Protein AF-A0A4W3GNR3-F1 (afdb_monomer_lite)

Radius of gyration: 49.84 Å; chains: 1; bounding box: 89×88×130 Å

Structure (mmCIF, N/CA/C/O backbone):
data_AF-A0A4W3GNR3-F1
#
_entry.id   AF-A0A4W3GNR3-F1
#
loop_
_atom_site.group_PDB
_atom_site.id
_atom_site.type_symbol
_atom_site.label_atom_id
_atom_site.label_alt_id
_atom_site.label_comp_id
_atom_site.label_asym_id
_atom_site.label_entity_id
_atom_site.label_seq_id
_atom_site.pdbx_PDB_ins_code
_atom_site.Cartn_x
_atom_site.Cartn_y
_atom_site.Cartn_z
_atom_site.occupancy
_atom_site.B_iso_or_equiv
_atom_site.auth_seq_id
_atom_site.auth_comp_id
_atom_site.auth_asym_id
_atom_site.auth_atom_id
_atom_site.pdbx_PDB_model_num
ATOM 1 N N . MET A 1 1 ? 16.358 -1.566 -8.055 1.00 78.81 1 MET A N 1
ATOM 2 C CA . MET A 1 1 ? 15.618 -2.503 -8.929 1.00 78.81 1 MET A CA 1
ATOM 3 C C . MET A 1 1 ? 14.732 -1.731 -9.903 1.00 78.81 1 MET A C 1
ATOM 5 O O . MET A 1 1 ? 15.202 -1.487 -11.001 1.00 78.81 1 MET A O 1
ATOM 9 N N . GLY A 1 2 ? 13.566 -1.204 -9.497 1.00 87.06 2 GLY A N 1
ATOM 10 C CA . GLY A 1 2 ? 12.639 -0.522 -10.424 1.00 87.06 2 GLY A CA 1
ATOM 11 C C . GLY A 1 2 ? 13.234 0.640 -11.235 1.00 87.06 2 GLY A C 1
ATOM 12 O O . GLY A 1 2 ? 12.956 0.758 -12.421 1.00 87.06 2 GLY A O 1
ATOM 13 N N . TYR A 1 3 ? 14.127 1.439 -10.643 1.00 91.94 3 TYR A N 1
ATOM 14 C CA . TYR A 1 3 ? 14.855 2.482 -11.378 1.00 91.94 3 TYR A CA 1
ATOM 15 C C . TYR A 1 3 ? 15.716 1.921 -12.523 1.00 91.94 3 TYR A C 1
ATOM 17 O O . TYR A 1 3 ? 15.714 2.462 -13.622 1.00 91.94 3 TYR A O 1
ATOM 25 N N . SER A 1 4 ? 16.423 0.813 -12.283 1.00 93.31 4 SER A N 1
ATOM 26 C CA . SER A 1 4 ? 17.270 0.174 -13.297 1.00 93.31 4 SER A CA 1
ATOM 27 C C . SER A 1 4 ? 16.436 -0.351 -14.462 1.00 93.31 4 SER A C 1
ATOM 29 O O . SER A 1 4 ? 16.813 -0.168 -15.615 1.00 93.31 4 SER A O 1
ATOM 31 N N . ASP A 1 5 ? 15.288 -0.965 -14.164 1.00 94.12 5 ASP A N 1
ATOM 32 C CA . ASP A 1 5 ? 14.362 -1.454 -15.188 1.00 94.12 5 ASP A CA 1
ATOM 33 C C . ASP A 1 5 ? 13.756 -0.286 -15.994 1.00 94.12 5 ASP A C 1
ATOM 35 O O . ASP A 1 5 ? 13.574 -0.397 -17.203 1.00 94.12 5 ASP A O 1
ATOM 39 N N . ALA A 1 6 ? 13.503 0.861 -15.354 1.00 93.25 6 ALA A N 1
ATOM 40 C CA . ALA A 1 6 ? 13.015 2.061 -16.032 1.00 93.25 6 ALA A CA 1
ATOM 41 C C . ALA A 1 6 ? 14.059 2.660 -16.990 1.00 93.25 6 ALA A C 1
ATOM 43 O O . ALA A 1 6 ? 13.718 3.027 -18.114 1.00 93.25 6 ALA A O 1
ATOM 44 N N . VAL A 1 7 ? 15.332 2.725 -16.579 1.00 95.69 7 VAL A N 1
ATOM 45 C CA . VAL A 1 7 ? 16.430 3.169 -17.458 1.00 95.69 7 VAL A CA 1
ATOM 46 C C . VAL A 1 7 ? 16.598 2.212 -18.640 1.00 95.69 7 VAL A C 1
ATOM 48 O O . VAL A 1 7 ? 16.783 2.667 -19.767 1.00 95.69 7 VAL A O 1
ATOM 51 N N . LEU A 1 8 ? 16.480 0.901 -18.405 1.00 95.31 8 LEU A N 1
ATOM 52 C CA . LEU A 1 8 ? 16.515 -0.108 -19.463 1.00 95.31 8 LEU A CA 1
ATOM 53 C C . LEU A 1 8 ? 15.395 0.113 -20.488 1.00 95.31 8 LEU A C 1
ATOM 55 O O . LEU A 1 8 ? 15.676 0.194 -21.684 1.00 95.31 8 LEU A O 1
ATOM 59 N N . LEU A 1 9 ? 14.149 0.263 -20.028 1.00 95.38 9 LEU A N 1
ATOM 60 C CA . LEU A 1 9 ? 13.005 0.524 -20.904 1.00 95.38 9 LEU A CA 1
ATOM 61 C C . LEU A 1 9 ? 13.187 1.830 -21.684 1.00 95.38 9 LEU A C 1
ATOM 63 O O . LEU A 1 9 ? 12.963 1.867 -22.891 1.00 95.38 9 LEU A O 1
ATOM 67 N N . PHE A 1 10 ? 13.642 2.893 -21.019 1.00 95.38 10 PHE A N 1
ATOM 68 C CA . PHE A 1 10 ? 13.928 4.162 -21.682 1.00 95.38 10 PHE A CA 1
ATOM 69 C C . PHE A 1 10 ? 14.971 4.002 -22.793 1.00 95.38 10 PHE A C 1
ATOM 71 O O . PHE A 1 10 ? 14.762 4.494 -23.901 1.00 95.38 10 PHE A O 1
ATOM 78 N N . GLY A 1 11 ? 16.062 3.281 -22.524 1.00 94.88 11 GLY A N 1
ATOM 79 C CA . GLY A 1 11 ? 17.093 2.984 -23.516 1.00 94.88 11 GLY A CA 1
ATOM 80 C C . GLY A 1 11 ? 16.555 2.182 -24.704 1.00 94.88 11 GLY A C 1
ATOM 81 O O . GLY A 1 11 ? 16.871 2.507 -25.846 1.00 94.88 11 GLY A O 1
ATOM 82 N N . GLN A 1 12 ? 15.695 1.190 -24.454 1.00 94.62 12 GLN A N 1
ATOM 83 C CA . GLN A 1 12 ? 15.045 0.405 -25.509 1.00 94.62 12 GLN A CA 1
ATOM 84 C C . GLN A 1 12 ? 14.141 1.268 -26.391 1.00 94.62 12 GLN A C 1
ATOM 86 O O . GLN A 1 12 ? 14.243 1.210 -27.615 1.00 94.62 12 GLN A O 1
ATOM 91 N N . VAL A 1 13 ? 13.286 2.095 -25.785 1.00 94.38 13 VAL A N 1
ATOM 92 C CA . VAL A 1 13 ? 12.405 3.001 -26.531 1.00 94.38 13 VAL A CA 1
ATOM 93 C C . VAL A 1 13 ? 13.234 3.996 -27.340 1.00 94.38 13 VAL A C 1
ATOM 95 O O . VAL A 1 13 ? 12.994 4.159 -28.533 1.00 94.38 13 VAL A O 1
ATOM 98 N N . LEU A 1 14 ? 14.248 4.621 -26.735 1.00 94.06 14 LEU A N 1
ATOM 99 C CA . LEU A 1 14 ? 15.129 5.557 -27.434 1.00 94.06 14 LEU A CA 1
ATOM 100 C C . LEU A 1 14 ? 15.843 4.893 -28.620 1.00 94.06 14 LEU A C 1
ATOM 102 O O . LEU A 1 14 ? 15.871 5.466 -29.708 1.00 94.06 14 LEU A O 1
ATOM 106 N N . GLY A 1 15 ? 16.361 3.676 -28.432 1.00 94.19 15 GLY A N 1
ATOM 107 C CA . GLY A 1 15 ? 16.987 2.884 -29.491 1.00 94.19 15 GLY A CA 1
ATOM 108 C C . GLY A 1 15 ? 16.062 2.676 -30.691 1.00 94.19 15 GLY A C 1
ATOM 109 O O . GLY A 1 15 ? 16.471 2.926 -31.821 1.00 94.19 15 GLY A O 1
ATOM 110 N N . GLN A 1 16 ? 14.785 2.352 -30.458 1.00 93.19 16 GLN A N 1
ATOM 111 C CA . GLN A 1 16 ? 13.801 2.177 -31.535 1.00 93.19 16 GLN A CA 1
ATOM 112 C C . GLN A 1 16 ? 13.585 3.446 -32.373 1.00 93.19 16 GLN A C 1
ATOM 114 O O . GLN A 1 16 ? 13.356 3.353 -33.580 1.00 93.19 16 GLN A O 1
ATOM 119 N N . PHE A 1 17 ? 13.635 4.632 -31.760 1.00 93.25 17 PHE A N 1
ATOM 120 C CA . PHE A 1 17 ? 13.522 5.895 -32.496 1.00 93.25 17 PHE A CA 1
ATOM 121 C C . PHE A 1 17 ? 14.784 6.197 -33.305 1.00 93.25 17 PHE A C 1
ATOM 123 O O . PHE A 1 17 ? 14.679 6.613 -34.461 1.00 93.25 17 PHE A O 1
ATOM 130 N N . LEU A 1 18 ? 15.959 5.951 -32.719 1.00 93.69 18 LEU A N 1
ATOM 131 C CA . LEU A 1 18 ? 17.247 6.157 -33.381 1.00 93.69 18 LEU A CA 1
ATOM 132 C C . LEU A 1 18 ? 17.417 5.229 -34.590 1.00 93.69 18 LEU A C 1
ATOM 134 O O . LEU A 1 18 ? 17.799 5.701 -35.658 1.00 93.69 18 LEU A O 1
ATOM 138 N N . GLU A 1 19 ? 17.066 3.948 -34.455 1.00 94.81 19 GLU A N 1
ATOM 139 C CA . GLU A 1 19 ? 17.116 2.961 -35.545 1.00 94.81 19 GLU A CA 1
ATOM 140 C C . GLU A 1 19 ? 16.179 3.314 -36.705 1.00 94.81 19 GLU A C 1
ATOM 142 O O . GLU A 1 19 ? 16.503 3.084 -37.867 1.00 94.81 19 GLU A O 1
ATOM 147 N N . LYS A 1 20 ? 15.015 3.898 -36.405 1.00 92.44 20 LYS A N 1
ATOM 148 C CA . LYS A 1 20 ? 14.027 4.298 -37.418 1.00 92.44 20 LYS A CA 1
ATOM 149 C C . LYS A 1 20 ? 14.270 5.698 -37.987 1.00 92.44 20 LYS A C 1
ATOM 151 O O . LYS A 1 20 ? 13.478 6.146 -38.812 1.00 92.44 20 LYS A O 1
ATOM 156 N N . HIS A 1 21 ? 15.316 6.400 -37.539 1.00 90.38 21 HIS A N 1
ATOM 157 C CA . HIS A 1 21 ? 15.585 7.805 -37.871 1.00 90.38 21 HIS A CA 1
ATOM 158 C C . HIS A 1 21 ? 14.369 8.728 -37.658 1.00 90.38 21 HIS A C 1
ATOM 160 O O . HIS A 1 21 ? 14.166 9.703 -38.384 1.00 90.38 21 HIS A O 1
ATOM 166 N N . LEU A 1 22 ? 13.537 8.415 -36.660 1.00 89.56 22 LEU A N 1
ATOM 167 C CA . LEU A 1 22 ? 12.335 9.176 -36.340 1.00 89.56 22 LEU A CA 1
ATOM 168 C C . LEU A 1 22 ? 12.662 10.250 -35.306 1.00 89.56 22 LEU A C 1
ATOM 170 O O . LEU A 1 22 ? 13.303 9.974 -34.294 1.00 89.56 22 LEU A O 1
ATOM 174 N N . VAL A 1 23 ? 12.151 11.462 -35.518 1.00 87.88 23 VAL A N 1
ATOM 175 C CA . VAL A 1 23 ? 12.147 12.502 -34.485 1.00 87.88 23 VAL A CA 1
ATOM 176 C C . VAL A 1 23 ? 10.871 12.328 -33.656 1.00 87.88 23 VAL A C 1
ATOM 178 O O . VAL A 1 23 ? 9.780 12.576 -34.176 1.00 87.88 23 VAL A O 1
ATOM 181 N N . PRO A 1 24 ? 10.960 11.871 -32.394 1.00 85.19 24 PRO A N 1
ATOM 182 C CA . PRO A 1 24 ? 9.776 11.634 -31.584 1.00 85.19 24 PRO A CA 1
ATOM 183 C C . PRO A 1 24 ? 9.058 12.945 -31.262 1.00 85.19 24 PRO A C 1
ATOM 185 O O . PRO A 1 24 ? 9.644 13.877 -30.709 1.00 85.19 24 PRO A O 1
ATOM 188 N N . THR A 1 25 ? 7.751 12.991 -31.516 1.00 90.94 25 THR A N 1
ATOM 189 C CA . THR A 1 25 ? 6.886 13.952 -30.826 1.00 90.94 25 THR A CA 1
ATOM 190 C C . THR A 1 25 ? 6.671 13.484 -29.385 1.00 90.94 25 THR A C 1
ATOM 192 O O . THR A 1 25 ? 6.742 12.289 -29.084 1.00 90.94 25 THR A O 1
ATOM 195 N N . ARG A 1 26 ? 6.360 14.408 -28.467 1.00 88.81 26 ARG A N 1
ATOM 196 C CA . ARG A 1 26 ? 6.104 14.063 -27.056 1.00 88.81 26 ARG A CA 1
ATOM 197 C C . ARG A 1 26 ? 5.009 13.003 -26.907 1.00 88.81 26 ARG A C 1
ATOM 199 O O . ARG A 1 26 ? 5.158 12.079 -26.111 1.00 88.81 26 ARG A O 1
ATOM 206 N N . SER A 1 27 ? 3.912 13.140 -27.649 1.00 89.56 27 SER A N 1
ATOM 207 C CA . SER A 1 27 ? 2.788 12.201 -27.593 1.00 89.56 27 SER A CA 1
ATOM 208 C C . SER A 1 27 ? 3.169 10.819 -28.098 1.00 89.56 27 SER A C 1
ATOM 210 O O . SER A 1 27 ? 2.756 9.825 -27.507 1.00 89.56 27 SER A O 1
ATOM 212 N N . ASP A 1 28 ? 3.961 10.744 -29.165 1.00 89.69 28 ASP A N 1
ATOM 213 C CA . ASP A 1 28 ? 4.352 9.460 -29.739 1.00 89.69 28 ASP A CA 1
ATOM 214 C C . ASP A 1 28 ? 5.393 8.761 -28.872 1.00 89.69 28 ASP A C 1
ATOM 216 O O . ASP A 1 28 ? 5.307 7.551 -28.681 1.00 89.69 28 ASP A O 1
ATOM 220 N N . PHE A 1 29 ? 6.301 9.515 -28.251 1.00 90.69 29 PHE A N 1
ATOM 221 C CA . PHE A 1 29 ? 7.268 8.970 -27.302 1.00 90.69 29 PHE A CA 1
ATOM 222 C C . PHE A 1 29 ? 6.581 8.326 -26.091 1.00 90.69 29 PHE A C 1
ATOM 224 O O . PHE A 1 29 ? 6.871 7.182 -25.759 1.00 90.69 29 PHE A O 1
ATOM 231 N N . ILE A 1 30 ? 5.608 9.013 -25.476 1.00 91.31 30 ILE A N 1
ATOM 232 C CA . ILE A 1 30 ? 4.900 8.518 -24.279 1.00 91.31 30 ILE A CA 1
ATOM 233 C C . ILE A 1 30 ? 4.138 7.214 -24.555 1.00 91.31 30 ILE A C 1
ATOM 235 O O . ILE A 1 30 ? 4.093 6.343 -23.688 1.00 91.31 30 ILE A O 1
ATOM 239 N N . LYS A 1 31 ? 3.568 7.044 -25.755 1.00 92.62 31 LYS A N 1
ATOM 240 C CA . LYS A 1 31 ? 2.826 5.822 -26.119 1.00 92.62 31 LYS A CA 1
ATOM 241 C C . LYS A 1 31 ? 3.682 4.554 -26.040 1.00 92.62 31 LYS A C 1
ATOM 243 O O . LYS A 1 31 ? 3.133 3.494 -25.779 1.00 92.62 31 LYS A O 1
ATOM 248 N N . HIS A 1 32 ? 5.001 4.655 -26.211 1.00 92.94 32 HIS A N 1
ATOM 249 C CA . HIS A 1 32 ? 5.909 3.503 -26.144 1.00 92.94 32 HIS A CA 1
ATOM 250 C C . HIS A 1 32 ? 6.169 3.012 -24.708 1.00 92.94 32 HIS A C 1
ATOM 252 O O . HIS A 1 32 ? 6.760 1.953 -24.521 1.00 92.94 32 HIS A O 1
ATOM 258 N N . PHE A 1 33 ? 5.712 3.757 -23.697 1.00 94.00 33 PHE A N 1
ATOM 259 C CA . PHE A 1 33 ? 5.813 3.390 -22.280 1.00 94.00 33 PHE A CA 1
ATOM 260 C C . PHE A 1 33 ? 4.496 2.851 -21.705 1.00 94.00 33 PHE A C 1
ATOM 262 O O . PHE A 1 33 ? 4.388 2.667 -20.497 1.00 94.00 33 PHE A O 1
ATOM 269 N N . ARG A 1 34 ? 3.484 2.620 -22.549 1.00 93.88 34 ARG A N 1
ATOM 270 C CA . ARG A 1 34 ? 2.154 2.139 -22.153 1.00 93.88 34 ARG A CA 1
ATOM 271 C C . ARG A 1 34 ? 1.825 0.854 -22.894 1.00 93.88 34 ARG A C 1
ATOM 273 O O . ARG A 1 34 ? 2.193 0.708 -24.056 1.00 93.88 34 ARG A O 1
ATOM 280 N N . ASN A 1 35 ? 1.113 -0.046 -22.227 1.00 93.31 35 ASN A N 1
ATOM 281 C CA . ASN A 1 35 ? 0.701 -1.348 -22.742 1.00 93.31 35 ASN A CA 1
ATOM 282 C C . ASN A 1 35 ? 1.883 -2.141 -23.334 1.00 93.31 35 ASN A C 1
ATOM 284 O O . ASN A 1 35 ? 1.846 -2.616 -24.471 1.00 93.31 35 ASN A O 1
ATOM 288 N N . VAL A 1 36 ? 2.977 -2.215 -22.577 1.00 94.12 36 VAL A N 1
ATOM 289 C CA . VAL A 1 36 ? 4.263 -2.769 -23.018 1.00 94.12 36 VAL A CA 1
ATOM 290 C C . VAL A 1 36 ? 4.720 -3.855 -22.062 1.00 94.12 36 VAL A C 1
ATOM 292 O O . VAL A 1 36 ? 4.579 -3.755 -20.846 1.00 94.12 36 VAL A O 1
ATOM 295 N N . THR A 1 37 ? 5.296 -4.911 -22.631 1.00 94.69 37 THR A N 1
ATOM 296 C CA . THR A 1 37 ? 5.970 -5.964 -21.876 1.00 94.69 37 THR A CA 1
ATOM 297 C C . THR A 1 37 ? 7.440 -5.990 -22.250 1.00 94.69 37 THR A C 1
ATOM 299 O O . THR A 1 37 ? 7.767 -6.062 -23.433 1.00 94.69 37 THR A O 1
ATOM 302 N N . PHE A 1 38 ? 8.325 -5.966 -21.258 1.00 94.19 38 PHE A N 1
ATOM 303 C CA . PHE A 1 38 ? 9.769 -6.043 -21.478 1.00 94.19 38 PHE A CA 1
ATOM 304 C C . PHE A 1 38 ? 10.448 -6.894 -20.404 1.00 94.19 38 PHE A C 1
ATOM 306 O O . PHE A 1 38 ? 9.894 -7.129 -19.332 1.00 94.19 38 PHE A O 1
ATOM 313 N N . MET A 1 39 ? 11.651 -7.385 -20.697 1.00 95.06 39 MET A N 1
ATOM 314 C CA . MET A 1 39 ? 12.437 -8.157 -19.733 1.00 95.06 39 MET A CA 1
ATOM 315 C C . MET A 1 39 ? 13.191 -7.217 -18.797 1.00 95.06 39 MET A C 1
ATOM 317 O O . MET A 1 39 ? 14.105 -6.517 -19.226 1.00 95.06 39 MET A O 1
ATOM 321 N N . GLY A 1 40 ? 12.797 -7.211 -17.525 1.00 92.25 40 GLY A N 1
ATOM 322 C CA . GLY A 1 40 ? 13.515 -6.537 -16.452 1.00 92.25 40 GLY A CA 1
ATOM 323 C C . GLY A 1 40 ? 14.500 -7.462 -15.740 1.00 92.25 40 GLY A C 1
ATOM 324 O O . GLY A 1 40 ? 14.615 -8.653 -16.030 1.00 92.25 40 GLY A O 1
ATOM 325 N N . SER A 1 41 ? 15.185 -6.906 -14.746 1.00 90.00 41 SER A N 1
ATOM 326 C CA . SER A 1 41 ? 16.210 -7.594 -13.949 1.00 90.00 41 SER A CA 1
ATOM 327 C C . SER A 1 41 ? 15.717 -8.838 -13.194 1.00 90.00 41 SER A C 1
ATOM 329 O O . SER A 1 41 ? 16.488 -9.769 -12.981 1.00 90.00 41 SER A O 1
ATOM 331 N N . LEU A 1 42 ? 14.440 -8.872 -12.800 1.00 89.12 42 LEU A N 1
ATOM 332 C CA . LEU A 1 42 ? 13.822 -9.981 -12.054 1.00 89.12 42 LEU A CA 1
ATOM 333 C C . LEU A 1 42 ? 12.822 -10.793 -12.893 1.00 89.12 42 LEU A C 1
ATOM 335 O O . LEU A 1 42 ? 12.073 -11.601 -12.346 1.00 89.12 42 LEU A O 1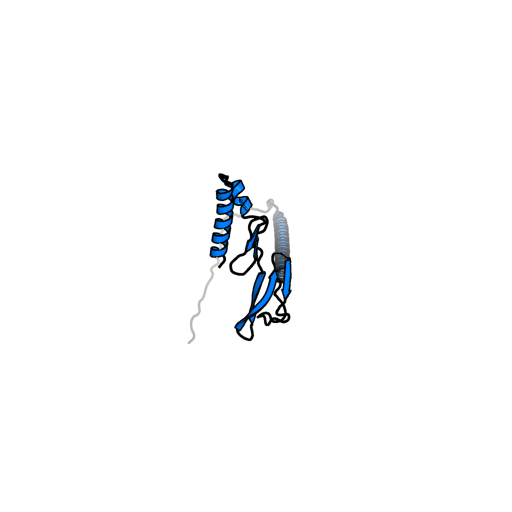
ATOM 339 N N . GLY A 1 43 ? 12.792 -10.569 -14.209 1.00 90.62 43 GLY A N 1
ATOM 340 C CA . GLY A 1 43 ? 11.872 -11.226 -15.133 1.00 90.62 43 GLY A CA 1
ATOM 341 C C . GLY A 1 43 ? 10.992 -10.246 -15.915 1.00 90.62 43 GLY A C 1
ATOM 342 O O . GLY A 1 43 ? 11.255 -9.040 -15.926 1.00 90.62 43 GLY A O 1
ATOM 343 N N . PRO A 1 44 ? 9.957 -10.755 -16.605 1.00 93.19 44 PRO A N 1
ATOM 344 C CA . PRO A 1 44 ? 9.100 -9.938 -17.451 1.00 93.19 44 PRO A CA 1
ATOM 345 C C . PRO A 1 44 ? 8.297 -8.926 -16.625 1.00 93.19 44 PRO A C 1
ATOM 347 O O . PRO A 1 44 ? 7.684 -9.259 -15.611 1.00 93.19 44 PRO A O 1
ATOM 350 N N . ILE A 1 45 ? 8.299 -7.680 -17.087 1.00 93.19 45 ILE A N 1
ATOM 351 C CA . ILE A 1 45 ? 7.541 -6.564 -16.532 1.00 93.19 45 ILE A CA 1
ATOM 352 C C . ILE A 1 45 ? 6.456 -6.202 -17.532 1.00 93.19 45 ILE A C 1
ATOM 354 O O . ILE A 1 45 ? 6.743 -6.014 -18.712 1.00 93.19 45 ILE A O 1
ATOM 358 N N . HIS A 1 46 ? 5.227 -6.083 -17.041 1.00 93.81 46 HIS A N 1
ATOM 359 C CA . HIS A 1 46 ? 4.083 -5.626 -17.815 1.00 93.81 46 HIS A CA 1
ATOM 360 C C . HIS A 1 46 ? 3.674 -4.241 -17.311 1.00 93.81 46 HIS A C 1
ATOM 362 O O . HIS A 1 46 ? 3.503 -4.052 -16.104 1.00 93.81 46 HIS A O 1
ATOM 368 N N . LEU A 1 47 ? 3.572 -3.287 -18.232 1.00 94.50 47 LEU A N 1
ATOM 369 C CA . LEU A 1 47 ? 2.972 -1.978 -18.005 1.00 94.50 47 LEU A CA 1
ATOM 370 C C . LEU A 1 47 ? 1.611 -1.943 -18.693 1.00 94.50 47 LEU A C 1
ATOM 372 O O . LEU A 1 47 ? 1.505 -2.352 -19.852 1.00 94.50 47 LEU A O 1
ATOM 376 N N . ASP A 1 48 ? 0.600 -1.448 -17.995 1.00 92.62 48 ASP A N 1
ATOM 377 C CA . ASP A 1 48 ? -0.764 -1.338 -18.499 1.00 92.62 48 ASP A CA 1
ATOM 378 C C . ASP A 1 48 ? -0.949 -0.137 -19.445 1.00 92.62 48 ASP A C 1
ATOM 380 O O . ASP A 1 48 ? -0.006 0.581 -19.797 1.00 92.62 48 ASP A O 1
ATOM 384 N N . GLU A 1 49 ? -2.184 0.094 -19.887 1.00 93.00 49 GLU A N 1
ATOM 385 C CA . GLU A 1 49 ? -2.537 1.193 -20.792 1.00 93.00 49 GLU A CA 1
ATOM 386 C C . GLU A 1 49 ? -2.275 2.600 -20.226 1.00 93.00 49 GLU A C 1
ATOM 388 O O . GLU A 1 49 ? -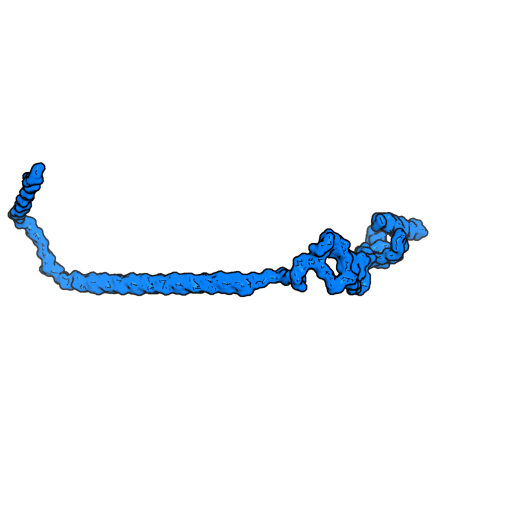2.160 3.563 -20.993 1.00 93.00 49 GLU A O 1
ATOM 393 N N . TYR A 1 50 ? -2.123 2.728 -18.909 1.00 92.25 50 TYR A N 1
ATOM 394 C CA . TYR A 1 50 ? -1.815 3.979 -18.224 1.00 92.25 50 TYR A CA 1
ATOM 395 C C . TYR A 1 50 ? -0.312 4.146 -17.965 1.00 92.25 50 TYR A C 1
ATOM 397 O O . TYR A 1 50 ? 0.163 5.279 -17.830 1.00 92.25 50 TYR A O 1
ATOM 405 N N . GLY A 1 51 ? 0.451 3.053 -18.051 1.00 90.12 51 GLY A N 1
ATOM 406 C CA . GLY A 1 51 ? 1.885 2.991 -17.773 1.00 90.12 51 GLY A CA 1
ATOM 407 C C . GLY A 1 51 ? 2.190 2.512 -16.354 1.00 90.12 51 GLY A C 1
ATOM 408 O O . GLY A 1 51 ? 3.347 2.572 -15.931 1.00 90.12 51 GLY A O 1
ATOM 409 N N . ASP A 1 52 ? 1.175 2.036 -15.633 1.00 91.50 52 ASP A N 1
ATOM 410 C CA . ASP A 1 52 ? 1.327 1.463 -14.308 1.00 91.50 52 ASP A CA 1
ATOM 411 C C . ASP A 1 52 ? 1.798 0.016 -14.423 1.00 91.50 52 ASP A C 1
ATOM 413 O O . ASP A 1 52 ? 1.479 -0.717 -15.361 1.00 91.50 52 ASP A O 1
ATOM 417 N N . ARG A 1 53 ? 2.631 -0.400 -13.470 1.00 91.81 53 ARG A N 1
ATOM 418 C CA . ARG A 1 53 ? 3.215 -1.737 -13.474 1.00 91.81 53 ARG A CA 1
ATOM 419 C C . ARG A 1 53 ? 2.258 -2.742 -12.845 1.00 91.81 53 ARG A C 1
ATOM 421 O O . ARG A 1 53 ? 1.884 -2.592 -11.684 1.00 91.81 53 ARG A O 1
ATOM 428 N N . ASP A 1 54 ? 2.032 -3.847 -13.545 1.00 91.06 54 ASP A N 1
ATOM 429 C CA . ASP A 1 54 ? 1.426 -5.044 -12.968 1.00 91.06 54 ASP A CA 1
ATOM 430 C C . ASP A 1 54 ? 2.353 -5.650 -11.903 1.00 91.06 54 ASP A C 1
ATOM 432 O O . ASP A 1 54 ? 3.479 -6.075 -12.198 1.00 91.06 54 ASP A O 1
ATOM 436 N N . ILE A 1 55 ? 1.890 -5.707 -10.654 1.00 90.19 55 ILE A N 1
ATOM 437 C CA . ILE A 1 55 ? 2.673 -6.186 -9.512 1.00 90.19 55 ILE A CA 1
ATOM 438 C C . ILE A 1 55 ? 1.874 -7.133 -8.617 1.00 90.19 55 ILE A C 1
ATOM 440 O O . ILE A 1 55 ? 0.648 -7.108 -8.546 1.00 90.19 55 ILE A O 1
ATOM 444 N N . ASN A 1 56 ? 2.608 -7.964 -7.879 1.00 92.50 56 ASN A N 1
ATOM 445 C CA . ASN A 1 56 ? 2.052 -8.728 -6.771 1.00 92.50 56 ASN A CA 1
ATOM 446 C C . ASN A 1 56 ? 2.262 -7.931 -5.484 1.00 92.50 56 ASN A C 1
ATOM 448 O O . ASN A 1 56 ? 3.394 -7.753 -5.030 1.00 92.50 56 ASN A O 1
ATOM 452 N N . LEU A 1 57 ? 1.172 -7.451 -4.899 1.00 94.94 57 LEU A N 1
ATOM 453 C CA . LEU A 1 57 ? 1.168 -6.828 -3.587 1.00 94.94 57 LEU A CA 1
ATOM 454 C C . LEU A 1 57 ? 1.196 -7.908 -2.507 1.00 94.94 57 LEU A C 1
ATOM 456 O O . LEU A 1 57 ? 0.576 -8.961 -2.638 1.00 94.94 57 LEU A O 1
ATOM 460 N N . THR A 1 58 ? 1.918 -7.637 -1.427 1.00 96.56 58 THR A N 1
ATOM 461 C CA . THR A 1 58 ? 1.951 -8.500 -0.243 1.00 96.56 58 THR A CA 1
ATOM 462 C C . THR A 1 58 ? 1.420 -7.709 0.932 1.00 96.56 58 THR A C 1
ATOM 464 O O . THR A 1 58 ? 1.917 -6.619 1.214 1.00 96.56 58 THR A O 1
ATOM 467 N N . VAL A 1 59 ? 0.424 -8.257 1.621 1.00 95.56 59 VAL A N 1
ATOM 468 C CA . VAL A 1 59 ? -0.097 -7.663 2.850 1.00 95.56 59 VAL A CA 1
ATOM 469 C C . VAL A 1 59 ? 0.521 -8.394 4.027 1.00 95.56 59 VAL A C 1
ATOM 471 O O . VAL A 1 59 ? 0.414 -9.615 4.147 1.00 95.56 59 VAL A O 1
ATOM 474 N N . PHE A 1 60 ? 1.164 -7.626 4.897 1.00 95.62 60 PHE A N 1
ATOM 475 C CA . PHE A 1 60 ? 1.731 -8.114 6.143 1.00 95.62 60 PHE A CA 1
ATOM 476 C C . PHE A 1 60 ? 0.835 -7.733 7.312 1.00 95.62 60 PHE A C 1
ATOM 478 O O . PHE A 1 60 ? 0.139 -6.718 7.275 1.00 95.62 60 PHE A O 1
ATOM 485 N N . TYR A 1 61 ? 0.904 -8.526 8.371 1.00 93.81 61 TYR A N 1
ATOM 486 C CA . TYR A 1 61 ? 0.333 -8.182 9.659 1.00 93.81 61 TYR A CA 1
ATOM 487 C C . TYR A 1 61 ? 1.332 -8.472 10.774 1.00 93.81 61 TYR A C 1
ATOM 489 O O . TYR A 1 61 ? 2.235 -9.292 10.619 1.00 93.81 61 TYR A O 1
ATOM 497 N N . THR A 1 62 ? 1.172 -7.790 11.902 1.00 94.75 62 THR A N 1
ATOM 498 C CA . THR A 1 62 ? 1.949 -8.065 13.112 1.00 94.75 62 THR A CA 1
ATOM 499 C C . THR A 1 62 ? 1.170 -9.044 13.983 1.00 94.75 62 THR A C 1
ATOM 501 O O . THR A 1 62 ? 0.033 -8.754 14.358 1.00 94.75 62 THR A O 1
ATOM 504 N N . SER A 1 63 ? 1.764 -10.196 14.310 1.00 92.75 63 SER A N 1
ATOM 505 C CA . SER A 1 63 ? 1.144 -11.153 15.237 1.00 92.75 63 SER A CA 1
ATOM 506 C C . SER A 1 63 ? 1.067 -10.552 16.639 1.00 92.75 63 SER A C 1
ATOM 508 O O . SER A 1 63 ? 2.068 -10.080 17.177 1.00 92.75 63 SER A O 1
ATOM 510 N N . SER A 1 64 ? -0.106 -10.624 17.266 1.00 91.94 64 SER A N 1
ATOM 511 C CA . SER A 1 64 ? -0.295 -10.204 18.659 1.00 91.94 64 SER A CA 1
ATOM 512 C C . SER A 1 64 ? 0.413 -11.120 19.663 1.00 91.94 64 SER A C 1
ATOM 514 O O . SER A 1 64 ? 0.701 -10.693 20.780 1.00 91.94 64 SER A O 1
ATOM 516 N N . ARG A 1 65 ? 0.728 -12.362 19.269 1.00 90.19 65 ARG A N 1
ATOM 517 C CA . ARG A 1 65 ? 1.392 -13.355 20.122 1.00 90.19 65 ARG A CA 1
ATOM 518 C C . ARG A 1 65 ? 2.913 -13.274 20.049 1.00 90.19 65 ARG A C 1
ATOM 520 O O . ARG A 1 65 ? 3.559 -13.350 21.089 1.00 90.19 65 ARG A O 1
ATOM 527 N N . THR A 1 66 ? 3.480 -13.170 18.845 1.00 92.44 66 THR A N 1
ATOM 528 C CA . THR A 1 66 ? 4.945 -13.167 18.652 1.00 92.44 66 THR A CA 1
ATOM 529 C C . THR A 1 66 ? 5.534 -11.775 18.439 1.00 92.44 66 THR A C 1
ATOM 531 O O . THR A 1 66 ? 6.742 -11.625 18.565 1.00 92.44 66 THR A O 1
ATOM 534 N N . LEU A 1 67 ? 4.705 -10.760 18.154 1.00 92.31 67 LEU A N 1
ATOM 535 C CA . LEU A 1 67 ? 5.122 -9.392 17.798 1.00 92.31 67 LEU A CA 1
ATOM 536 C C . LEU A 1 67 ? 5.975 -9.305 16.520 1.00 92.31 67 LEU A C 1
ATOM 538 O O . LEU A 1 67 ? 6.654 -8.309 16.281 1.00 92.31 67 LEU A O 1
ATOM 542 N N . GLU A 1 68 ? 5.907 -10.325 15.666 1.00 95.00 68 GLU A N 1
ATOM 543 C CA . GLU A 1 68 ? 6.635 -10.394 14.397 1.00 95.00 68 GLU A CA 1
ATOM 544 C C . GLU A 1 68 ? 5.718 -10.120 13.201 1.00 95.00 68 GLU A C 1
ATOM 546 O O . GLU A 1 68 ? 4.506 -10.360 13.254 1.00 95.00 68 GLU A O 1
ATOM 551 N N . TYR A 1 69 ? 6.313 -9.660 12.097 1.00 94.81 69 TYR A N 1
ATOM 552 C CA . TYR A 1 69 ? 5.615 -9.523 10.822 1.00 94.81 69 TYR A CA 1
ATOM 553 C C . TYR A 1 69 ? 5.419 -10.885 10.159 1.00 94.81 69 TYR A C 1
ATOM 555 O O . TYR A 1 69 ? 6.374 -11.623 9.920 1.00 94.81 69 TYR A O 1
ATOM 563 N N . LYS A 1 70 ? 4.174 -11.184 9.803 1.00 95.25 70 LYS A N 1
ATOM 564 C CA . LYS A 1 70 ? 3.769 -12.369 9.047 1.00 95.25 70 LYS A CA 1
ATOM 565 C C . LYS A 1 70 ? 3.033 -11.946 7.781 1.00 95.25 70 LYS A C 1
ATOM 567 O O . LYS A 1 70 ? 2.416 -10.882 7.732 1.00 95.25 70 LYS A O 1
ATOM 572 N N . VAL A 1 71 ? 3.109 -12.775 6.745 1.00 96.19 71 VAL A N 1
ATOM 573 C CA . VAL A 1 71 ? 2.363 -12.558 5.500 1.00 96.19 71 VAL A CA 1
ATOM 574 C C . VAL A 1 71 ? 0.918 -12.993 5.713 1.00 96.19 71 VAL A C 1
ATOM 576 O O . VAL A 1 71 ? 0.672 -14.131 6.097 1.00 96.19 71 VAL A O 1
ATOM 579 N N . LEU A 1 72 ? -0.030 -12.096 5.443 1.00 95.62 72 LEU A N 1
ATOM 580 C CA . LEU A 1 72 ? -1.459 -12.403 5.471 1.00 95.62 72 LEU A CA 1
ATOM 581 C C . LEU A 1 72 ? -1.912 -12.981 4.130 1.00 95.62 72 LEU A C 1
ATOM 583 O O . LEU A 1 72 ? -2.518 -14.050 4.062 1.00 95.62 72 LEU A O 1
ATOM 587 N N . LEU A 1 73 ? -1.623 -12.252 3.053 1.00 96.94 73 LEU A N 1
ATOM 588 C CA . LEU A 1 73 ? -2.079 -12.578 1.708 1.00 96.94 73 LEU A CA 1
ATOM 589 C C . LEU A 1 73 ? -1.184 -11.949 0.640 1.00 96.94 73 LEU A C 1
ATOM 591 O O . LEU A 1 73 ? -0.476 -10.965 0.885 1.00 96.94 73 LEU A O 1
ATOM 595 N N . TYR A 1 74 ? -1.282 -12.505 -0.562 1.00 97.06 74 TYR A N 1
ATOM 596 C CA . TYR A 1 74 ? -0.781 -11.908 -1.792 1.00 97.06 74 TYR A CA 1
ATOM 597 C C . TYR A 1 74 ? -1.952 -11.456 -2.656 1.00 97.06 74 TYR A C 1
ATOM 599 O O . TYR A 1 74 ? -2.957 -12.156 -2.760 1.00 97.06 74 TYR A O 1
ATOM 607 N N . PHE A 1 75 ? -1.807 -10.316 -3.315 1.00 96.56 75 PHE A N 1
ATOM 608 C CA . PHE A 1 75 ? -2.784 -9.799 -4.261 1.00 96.56 75 PHE A CA 1
ATOM 609 C C . PHE A 1 75 ? -2.108 -9.498 -5.593 1.00 96.56 75 PHE A C 1
ATOM 611 O O . PHE A 1 75 ? -1.143 -8.740 -5.650 1.00 96.56 75 PHE A O 1
ATOM 618 N N . ASN A 1 76 ? -2.600 -10.103 -6.666 1.00 93.62 76 ASN A N 1
ATOM 619 C CA . ASN A 1 76 ? -2.065 -9.911 -8.006 1.00 93.62 76 ASN A CA 1
ATOM 620 C C . ASN A 1 76 ? -2.883 -8.834 -8.734 1.00 93.62 76 ASN A C 1
ATOM 622 O O . ASN A 1 76 ? -4.045 -9.074 -9.060 1.00 93.62 76 ASN A O 1
ATOM 626 N N . THR A 1 77 ? -2.285 -7.670 -9.014 1.00 91.88 77 THR A N 1
ATOM 627 C CA . THR A 1 77 ? -3.009 -6.531 -9.614 1.00 91.88 77 THR A CA 1
ATOM 628 C C . THR A 1 77 ? -3.447 -6.792 -11.055 1.00 91.88 77 THR A C 1
ATOM 630 O O . THR A 1 77 ? -4.462 -6.257 -11.482 1.00 91.88 77 THR A O 1
ATOM 633 N N . LYS A 1 78 ? -2.731 -7.656 -11.783 1.00 89.25 78 LYS A N 1
ATOM 634 C CA . LYS A 1 78 ? -3.022 -7.998 -13.183 1.00 89.25 78 LYS A CA 1
ATOM 635 C C . LYS A 1 78 ? -4.254 -8.884 -13.335 1.00 89.25 78 LYS A C 1
ATOM 637 O O . LYS A 1 78 ? -5.048 -8.725 -14.253 1.00 89.25 78 LYS A O 1
ATOM 642 N N . THR A 1 79 ? -4.369 -9.878 -12.461 1.00 92.00 79 THR A N 1
ATOM 643 C CA . THR A 1 79 ? -5.449 -10.879 -12.500 1.00 92.00 79 THR A CA 1
ATOM 644 C C . THR A 1 79 ? -6.580 -10.558 -11.531 1.00 92.00 79 THR A C 1
ATOM 646 O O . THR A 1 79 ? -7.637 -11.176 -11.619 1.00 92.00 79 THR A O 1
ATOM 649 N N . ASN A 1 80 ? -6.370 -9.594 -10.627 1.00 93.25 80 ASN A N 1
ATOM 650 C CA . ASN A 1 80 ? -7.283 -9.248 -9.541 1.00 93.25 80 ASN A CA 1
ATOM 651 C C . ASN A 1 80 ? -7.610 -10.460 -8.643 1.00 93.25 80 ASN A C 1
ATOM 653 O O . ASN A 1 80 ? -8.738 -10.643 -8.189 1.00 93.25 80 ASN A O 1
ATOM 657 N N . ILE A 1 81 ? -6.613 -11.328 -8.427 1.00 96.00 81 ILE A N 1
ATOM 658 C CA . ILE A 1 81 ? -6.731 -12.545 -7.616 1.00 96.00 81 ILE A CA 1
ATOM 659 C C . ILE A 1 81 ? -6.027 -12.335 -6.277 1.00 96.00 81 ILE A C 1
ATOM 661 O O . ILE A 1 81 ? -4.860 -11.934 -6.224 1.00 96.00 81 ILE A O 1
ATOM 665 N N . THR A 1 82 ? -6.733 -12.676 -5.200 1.00 96.31 82 THR A N 1
ATOM 666 C CA . THR A 1 82 ? -6.211 -12.691 -3.831 1.00 96.31 82 THR A CA 1
ATOM 667 C C . THR A 1 82 ? -5.907 -14.122 -3.403 1.00 96.31 82 THR A C 1
ATOM 669 O O . THR A 1 82 ? -6.792 -14.973 -3.406 1.00 96.31 82 THR A O 1
ATOM 672 N N . ASN A 1 83 ? -4.674 -14.370 -2.970 1.00 96.62 83 ASN A N 1
ATOM 673 C CA . ASN A 1 83 ? -4.238 -15.639 -2.397 1.00 96.62 83 ASN A CA 1
ATOM 674 C C . ASN A 1 83 ? -4.007 -15.467 -0.895 1.00 96.62 83 ASN A C 1
ATOM 676 O O . ASN A 1 83 ? -3.076 -14.773 -0.481 1.00 96.62 83 ASN A O 1
ATOM 680 N N . ILE A 1 84 ? -4.854 -16.097 -0.083 1.00 96.06 84 ILE A N 1
ATOM 681 C CA . ILE A 1 84 ? -4.753 -16.067 1.379 1.00 96.06 84 ILE A CA 1
ATOM 682 C C . ILE A 1 84 ? -3.651 -17.039 1.812 1.00 96.06 84 ILE A C 1
ATOM 684 O O . ILE A 1 84 ? -3.699 -18.218 1.468 1.00 96.06 84 ILE A O 1
ATOM 688 N N . ILE A 1 85 ? -2.662 -16.541 2.554 1.00 96.62 85 ILE A N 1
ATOM 689 C CA . ILE A 1 85 ? -1.558 -17.348 3.095 1.00 96.62 85 ILE A CA 1
ATOM 690 C C . ILE A 1 85 ? -1.862 -17.771 4.525 1.00 96.62 85 ILE A C 1
ATOM 692 O O . ILE A 1 85 ? -1.682 -18.934 4.878 1.00 96.62 85 ILE A O 1
ATOM 696 N N . ASP A 1 86 ? -2.372 -16.842 5.328 1.00 93.06 86 ASP A N 1
ATOM 697 C CA . ASP A 1 86 ? -2.780 -17.115 6.697 1.00 93.06 86 ASP A CA 1
ATOM 698 C C . ASP A 1 86 ? -4.302 -17.025 6.819 1.00 93.06 86 ASP A C 1
ATOM 700 O O . ASP A 1 86 ? -4.892 -15.948 6.740 1.00 93.06 86 ASP A O 1
ATOM 704 N N . SER A 1 87 ? -4.943 -18.186 6.979 1.00 90.88 87 SER A N 1
ATOM 705 C CA . SER A 1 87 ? -6.401 -18.289 7.127 1.00 90.88 87 SER A CA 1
ATOM 706 C C . SER A 1 87 ? -6.878 -18.056 8.562 1.00 90.88 87 SER A C 1
ATOM 708 O O . SER A 1 87 ? -8.075 -17.876 8.773 1.00 90.88 87 SER A O 1
ATOM 710 N N . ASN A 1 88 ? -5.975 -18.068 9.549 1.00 90.25 88 ASN A N 1
ATOM 711 C CA . ASN A 1 88 ? -6.313 -17.854 10.956 1.00 90.25 88 ASN A CA 1
ATOM 712 C C . ASN A 1 88 ? -5.299 -16.906 11.624 1.00 90.25 88 ASN A C 1
ATOM 714 O O . ASN A 1 88 ? -4.544 -17.323 12.510 1.00 90.25 88 ASN A O 1
ATOM 718 N N . PRO A 1 89 ? -5.271 -15.631 11.194 1.00 91.12 89 PRO A N 1
ATOM 719 C CA . PRO A 1 89 ? -4.287 -14.664 11.652 1.00 91.12 89 PRO A CA 1
ATOM 720 C C . PRO A 1 89 ? -4.482 -14.287 13.122 1.00 91.12 89 PRO A C 1
ATOM 722 O O . PRO A 1 89 ? -5.587 -14.038 13.606 1.00 91.12 89 PRO A O 1
ATOM 725 N N . GLU A 1 90 ? -3.364 -14.169 13.830 1.00 90.62 90 GLU A N 1
ATOM 726 C CA . GLU A 1 90 ? -3.314 -13.780 15.241 1.00 90.62 90 GLU A CA 1
ATOM 727 C C . GLU A 1 90 ? -3.374 -12.249 15.379 1.00 90.62 90 GLU A C 1
ATOM 729 O O . GLU A 1 90 ? -2.380 -11.595 15.707 1.00 90.62 90 GLU A O 1
ATOM 734 N N . PHE A 1 91 ? -4.528 -11.652 15.084 1.00 88.19 91 PHE A N 1
ATOM 735 C CA . PHE A 1 91 ? -4.705 -10.206 15.209 1.00 88.19 91 PHE A CA 1
ATOM 736 C C . PHE A 1 91 ? -4.822 -9.737 16.668 1.00 88.19 91 PHE A C 1
ATOM 738 O O . PHE A 1 91 ? -4.994 -10.515 17.606 1.00 88.19 91 PHE A O 1
ATOM 745 N N . VAL A 1 92 ? -4.734 -8.418 16.863 1.00 86.31 92 VAL A N 1
ATOM 746 C CA . VAL A 1 92 ? -4.982 -7.759 18.160 1.00 86.31 92 VAL A CA 1
ATOM 747 C C . VAL A 1 92 ? -6.481 -7.752 18.509 1.00 86.31 92 VAL A C 1
ATOM 749 O O . VAL A 1 92 ? -6.861 -7.611 19.672 1.00 86.31 92 VAL A O 1
ATOM 752 N N . TRP A 1 93 ? -7.355 -7.923 17.515 1.00 84.69 93 TRP A N 1
ATOM 753 C CA . TRP A 1 93 ? -8.800 -7.966 17.721 1.00 84.69 93 TRP A CA 1
ATOM 754 C C . TRP A 1 93 ? -9.237 -9.321 18.288 1.00 84.69 93 TRP A C 1
ATOM 756 O O . TRP A 1 93 ? -8.871 -10.368 17.768 1.00 84.69 93 TRP A O 1
ATOM 766 N N . LYS A 1 94 ? -10.049 -9.303 19.354 1.00 73.88 94 LYS A N 1
ATOM 767 C CA . LYS A 1 94 ? -10.435 -10.515 20.104 1.00 73.88 94 LYS A CA 1
ATOM 768 C C . LYS A 1 94 ? -11.300 -11.505 19.317 1.00 73.88 94 LYS A C 1
ATOM 770 O O . LYS A 1 94 ? -11.289 -1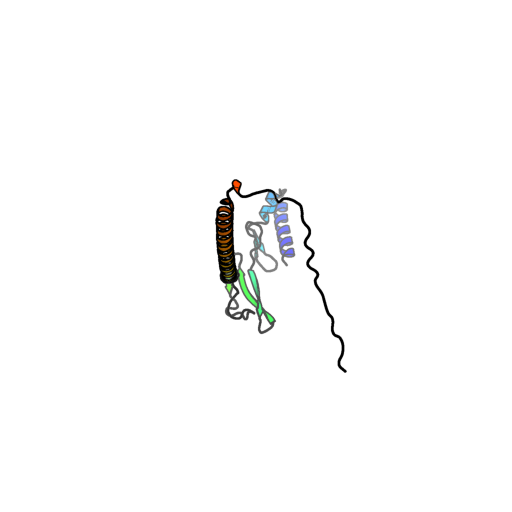2.685 19.645 1.00 73.88 94 LYS A O 1
ATOM 775 N N . GLN A 1 95 ? -12.117 -11.020 18.382 1.00 75.00 95 GLN A N 1
ATOM 776 C CA . GLN A 1 95 ? -13.147 -11.827 17.712 1.00 75.00 95 GLN A CA 1
ATOM 777 C C . GLN A 1 95 ? -13.165 -11.574 16.204 1.00 75.00 95 GLN A C 1
ATOM 779 O O . GLN A 1 95 ? -13.020 -12.508 15.425 1.00 75.00 95 GLN A O 1
ATOM 784 N N . SER A 1 96 ? -13.308 -10.316 15.787 1.00 80.88 96 SER A N 1
ATOM 785 C CA . SER A 1 96 ? -13.373 -9.923 14.379 1.00 80.88 96 SER A CA 1
ATOM 786 C C . SER A 1 96 ? -12.801 -8.525 14.177 1.00 80.88 96 SER A C 1
ATOM 788 O O . SER A 1 96 ? -12.541 -7.805 15.145 1.00 80.88 96 SER A O 1
ATOM 790 N N . LEU A 1 97 ? -12.637 -8.125 12.913 1.00 86.06 97 LEU A N 1
ATOM 791 C CA . LEU A 1 97 ? -12.357 -6.732 12.592 1.00 86.06 97 LEU A CA 1
ATOM 792 C C . LEU A 1 97 ? -13.480 -5.839 13.154 1.00 86.06 97 LEU A C 1
ATOM 794 O O . LEU A 1 97 ? -14.649 -6.241 13.123 1.00 86.06 97 LEU A O 1
ATOM 798 N N . PRO A 1 98 ? -13.136 -4.658 13.693 1.00 85.75 98 PRO A N 1
ATOM 799 C CA . PRO A 1 98 ? -14.125 -3.708 14.175 1.00 85.75 98 PRO A CA 1
ATOM 800 C C . PRO A 1 98 ? -14.973 -3.189 13.012 1.00 85.75 98 PRO A C 1
ATOM 802 O O . PRO A 1 98 ? -14.496 -3.081 11.882 1.00 85.75 98 PRO A O 1
ATOM 805 N N . HIS A 1 99 ? -16.224 -2.845 13.305 1.00 84.12 99 HIS A N 1
ATOM 806 C CA . HIS A 1 99 ? -17.088 -2.178 12.340 1.00 84.12 99 HIS A CA 1
ATOM 807 C C . HIS A 1 99 ? -16.555 -0.780 11.996 1.00 84.12 99 HIS A C 1
ATOM 809 O O . HIS A 1 99 ? -15.994 -0.081 12.840 1.00 84.12 99 HIS A O 1
ATOM 815 N N . ASP A 1 100 ? -16.741 -0.389 10.738 1.00 85.94 100 ASP A N 1
ATOM 816 C CA . ASP A 1 100 ? -16.345 0.898 10.162 1.00 85.94 100 ASP A CA 1
ATOM 817 C C . ASP A 1 100 ? -17.237 2.062 10.624 1.00 85.94 100 ASP A C 1
ATOM 819 O O . ASP A 1 100 ? -16.815 3.219 10.608 1.00 85.94 100 ASP A O 1
ATOM 823 N N . VAL A 1 101 ? -18.452 1.761 11.085 1.00 81.75 101 VAL A N 1
ATOM 824 C CA . VAL A 1 101 ? -19.405 2.738 11.621 1.00 81.75 101 VAL A CA 1
ATOM 825 C C . VAL A 1 101 ? -19.462 2.647 13.149 1.00 81.75 101 VAL A C 1
ATOM 827 O O . VAL A 1 101 ? -19.605 1.552 13.699 1.00 81.75 101 VAL A O 1
ATOM 830 N N . PRO A 1 102 ? -19.417 3.783 13.872 1.00 74.44 102 PRO A N 1
ATOM 831 C CA . PRO A 1 102 ? -19.593 3.773 15.315 1.00 74.44 102 PRO A CA 1
ATOM 832 C C . PRO A 1 102 ? -21.002 3.288 15.680 1.00 74.44 102 PRO A C 1
ATOM 834 O O . PRO A 1 102 ? -22.001 3.933 15.359 1.00 74.44 102 PRO A O 1
ATOM 837 N N . GLU A 1 103 ? -21.087 2.206 16.457 1.00 67.44 103 GLU A N 1
ATOM 838 C CA . GLU A 1 103 ? -22.350 1.663 16.997 1.00 67.44 103 GLU A CA 1
ATOM 839 C C . GLU A 1 103 ? -23.157 2.693 17.820 1.00 67.44 103 GLU A C 1
ATOM 841 O O . GLU A 1 103 ? -24.354 2.539 18.078 1.00 67.44 103 GLU A O 1
ATOM 846 N N . VAL A 1 104 ? -22.497 3.778 18.236 1.00 62.34 104 VAL A N 1
ATOM 847 C CA . VAL A 1 104 ? -23.029 4.840 19.095 1.00 62.34 104 VAL A CA 1
ATOM 848 C C . VAL A 1 104 ? -24.128 5.662 18.417 1.00 62.34 104 VAL A C 1
ATOM 850 O O . VAL A 1 104 ? -24.937 6.255 19.136 1.00 62.34 104 VAL A O 1
ATOM 853 N N . PHE A 1 105 ? -24.238 5.648 17.081 1.00 55.88 105 PHE A N 1
ATOM 854 C CA . PHE A 1 105 ? -25.322 6.355 16.385 1.00 55.88 105 PHE A CA 1
ATOM 855 C C . PHE A 1 105 ? -26.709 5.895 16.867 1.00 55.88 105 PHE A C 1
ATOM 857 O O . PHE A 1 105 ? -27.620 6.707 16.988 1.00 55.88 105 PHE A O 1
ATOM 864 N N . ASN A 1 106 ? -26.843 4.629 17.279 1.00 55.47 106 ASN A N 1
ATOM 865 C CA . ASN A 1 106 ? -28.110 4.093 17.779 1.00 55.47 106 ASN A CA 1
ATOM 866 C C . ASN A 1 106 ? -28.265 4.153 19.310 1.00 55.47 106 ASN A C 1
ATOM 868 O O . ASN A 1 106 ? -29.389 4.127 19.795 1.00 55.47 106 ASN A O 1
ATOM 872 N N . LYS A 1 107 ? -27.188 4.246 20.105 1.00 58.91 107 LYS A N 1
ATOM 873 C CA . LYS A 1 107 ? -27.280 4.210 21.587 1.00 58.91 107 LYS A CA 1
ATOM 874 C C . LYS A 1 107 ? -27.144 5.576 22.266 1.00 58.91 107 LYS A C 1
ATOM 876 O O . LYS A 1 107 ? -27.856 5.856 23.233 1.00 58.91 107 LYS A O 1
ATOM 881 N N . GLY A 1 108 ? -26.247 6.432 21.777 1.00 61.72 108 GLY A N 1
ATOM 882 C CA . GLY A 1 108 ? -26.003 7.751 22.374 1.00 61.72 108 GLY A CA 1
ATOM 883 C C . GLY A 1 108 ? -27.134 8.732 22.076 1.00 61.72 108 GLY A C 1
ATOM 884 O O . GLY A 1 108 ? -27.635 9.398 22.978 1.00 61.72 108 GLY A O 1
ATOM 885 N N . ILE A 1 109 ? -27.603 8.734 20.826 1.00 60.62 109 ILE A N 1
ATOM 886 C CA . ILE A 1 109 ? -28.664 9.635 20.362 1.00 60.62 109 ILE A CA 1
ATOM 887 C C . ILE A 1 109 ? -29.986 9.330 21.074 1.00 60.62 109 ILE A C 1
ATOM 889 O O . ILE A 1 109 ? -30.656 10.252 21.529 1.00 60.62 109 ILE A O 1
ATOM 893 N N . LEU A 1 110 ? -30.343 8.054 21.256 1.00 63.41 110 LEU A N 1
ATOM 894 C CA . LEU A 1 110 ? -31.604 7.686 21.908 1.00 63.41 110 LEU A CA 1
ATOM 895 C C . LEU A 1 110 ? -31.643 8.083 23.390 1.00 63.41 110 LEU A C 1
ATOM 897 O O . LEU A 1 110 ? -32.650 8.620 23.845 1.00 63.41 110 LEU A O 1
ATOM 901 N N . SER A 1 111 ? -30.560 7.871 24.144 1.00 68.88 111 SER A N 1
ATOM 902 C CA . SER A 1 111 ? -30.533 8.224 25.573 1.00 68.88 111 SER A CA 1
ATOM 903 C C . SER A 1 111 ? -30.539 9.740 25.797 1.00 68.88 111 SER A C 1
ATOM 905 O O . SER A 1 111 ? -31.287 10.238 26.641 1.00 68.88 111 SER A O 1
ATOM 907 N N . GLN A 1 112 ? -29.782 10.488 24.991 1.00 74.56 112 GLN A N 1
ATOM 908 C CA . GLN A 1 112 ? -29.773 11.950 25.033 1.00 74.56 112 GLN A CA 1
ATOM 909 C C . GLN A 1 112 ? -31.116 12.543 24.581 1.00 74.56 112 GLN A C 1
ATOM 911 O O . GLN A 1 112 ? -31.636 13.445 25.235 1.00 74.56 112 GLN A O 1
ATOM 916 N N . MET A 1 113 ? -31.728 12.007 23.520 1.00 79.19 113 MET A N 1
ATOM 917 C CA . MET A 1 113 ? -33.023 12.479 23.020 1.00 79.19 113 MET A CA 1
ATOM 918 C C . MET A 1 113 ? -34.149 12.240 24.032 1.00 79.19 113 MET A C 1
ATOM 920 O O . MET A 1 113 ? -34.950 13.142 24.272 1.00 79.19 113 MET A O 1
ATOM 924 N N . VAL A 1 114 ? -34.187 11.071 24.685 1.00 83.62 114 VAL A N 1
ATOM 925 C CA . VAL A 1 114 ? -35.165 10.785 25.751 1.00 83.62 114 VAL A CA 1
ATOM 926 C C . VAL A 1 114 ? -34.996 11.751 26.924 1.00 83.62 114 VAL A C 1
ATOM 928 O O . VAL A 1 114 ? -35.987 12.310 27.394 1.00 83.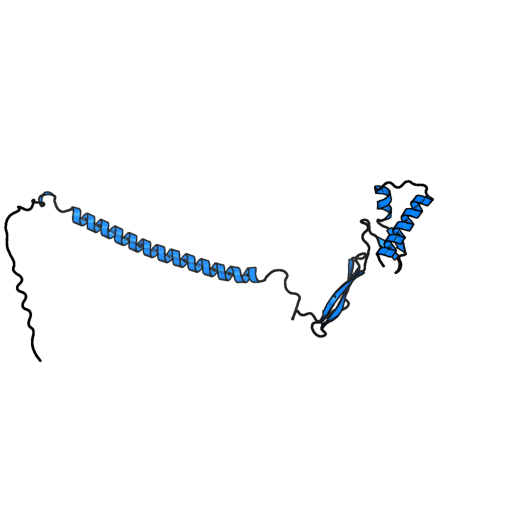62 114 VAL A O 1
ATOM 931 N N . ALA A 1 115 ? -33.762 12.011 27.365 1.00 86.38 115 ALA A N 1
ATOM 932 C CA . ALA A 1 115 ? -33.503 12.958 28.449 1.00 86.38 115 ALA A CA 1
ATOM 933 C C . ALA A 1 115 ? -33.993 14.379 28.110 1.00 86.38 115 ALA A C 1
ATOM 935 O O . ALA A 1 115 ? -34.645 15.021 28.935 1.00 86.38 115 ALA A O 1
ATOM 936 N N . VAL A 1 116 ? -33.748 14.852 26.883 1.00 90.44 116 VAL A N 1
ATOM 937 C CA . VAL A 1 116 ? -34.212 16.170 26.416 1.00 90.44 116 VAL A CA 1
ATOM 938 C C . VAL A 1 116 ? -35.742 16.229 26.323 1.00 90.44 116 VAL A C 1
ATOM 940 O O . VAL A 1 116 ? -36.344 17.216 26.745 1.00 90.44 116 VAL A O 1
ATOM 943 N N . ILE A 1 117 ? -36.402 15.173 25.838 1.00 91.19 117 ILE A N 1
ATOM 944 C CA . ILE A 1 117 ? -37.872 15.112 25.774 1.00 91.19 117 ILE A CA 1
ATOM 945 C C . ILE A 1 117 ? -38.481 15.168 27.183 1.00 91.19 117 ILE A C 1
ATOM 947 O O . ILE A 1 117 ? -39.386 15.958 27.436 1.00 91.19 117 ILE A O 1
ATOM 951 N N . VAL A 1 118 ? -37.961 14.392 28.135 1.00 94.94 118 VAL A N 1
ATOM 952 C CA . VAL A 1 118 ? -38.467 14.407 29.519 1.00 94.94 118 VAL A CA 1
ATOM 953 C C . VAL A 1 118 ? -38.259 15.782 30.169 1.00 94.94 118 VAL A C 1
ATOM 955 O O . VAL A 1 118 ? -39.163 16.317 30.820 1.00 94.94 118 VAL A O 1
ATOM 958 N N . LEU A 1 119 ? -37.099 16.405 29.948 1.00 95.19 119 LEU A N 1
ATOM 959 C CA . LEU A 1 119 ? -36.795 17.733 30.482 1.00 95.19 119 LEU A CA 1
ATOM 960 C C . LEU A 1 119 ? -37.688 18.829 29.872 1.00 95.19 119 LEU A C 1
ATOM 962 O O . LEU A 1 119 ? -38.179 19.701 30.581 1.00 95.19 119 LEU A O 1
ATOM 966 N N . THR A 1 120 ? -37.970 18.769 28.572 1.00 95.94 120 THR A N 1
ATOM 967 C CA . THR A 1 120 ? -38.878 19.735 27.928 1.00 95.94 120 THR A CA 1
ATOM 968 C C . THR A 1 120 ? -40.318 19.593 28.426 1.00 95.94 120 THR A C 1
ATOM 970 O O . THR A 1 120 ? -40.941 20.598 28.769 1.00 95.94 120 THR A O 1
ATOM 973 N N . VAL A 1 121 ? -40.834 18.366 28.558 1.00 96.69 121 VAL A N 1
ATOM 974 C CA . VAL A 1 121 ? -42.191 18.113 29.077 1.00 96.69 121 VAL A CA 1
ATOM 975 C C . VAL A 1 121 ? -42.348 18.628 30.509 1.00 96.69 121 VAL A C 1
ATOM 977 O O . VAL A 1 121 ? -43.342 19.283 30.828 1.00 96.69 121 VAL A O 1
ATOM 980 N N . THR A 1 122 ? -41.359 18.384 31.371 1.00 96.69 122 THR A N 1
ATOM 981 C CA . THR A 1 122 ? -41.384 18.854 32.767 1.00 96.69 122 THR A CA 1
ATOM 982 C C . THR A 1 122 ? -41.369 20.379 32.869 1.00 96.69 122 THR A C 1
ATOM 984 O O . THR A 1 122 ? -42.179 20.942 33.605 1.00 96.69 122 THR A O 1
ATOM 987 N N . VAL A 1 123 ? -40.527 21.066 32.091 1.00 97.19 123 VAL A N 1
ATOM 988 C CA . VAL A 1 123 ? -40.495 22.539 32.053 1.00 97.19 123 VAL A CA 1
ATOM 989 C C . VAL A 1 123 ? -41.832 23.115 31.580 1.00 97.19 123 VAL A C 1
ATOM 991 O O . VAL A 1 123 ? -42.352 24.046 32.197 1.00 97.19 123 VAL A O 1
ATOM 994 N N . VAL A 1 124 ? -42.428 22.546 30.527 1.00 97.12 124 VAL A N 1
ATOM 995 C CA . VAL A 1 124 ? -43.736 22.987 30.012 1.00 97.12 124 VAL A CA 1
ATOM 996 C C . VAL A 1 124 ? -44.838 22.793 31.055 1.00 97.12 124 VAL A C 1
ATOM 998 O O . VAL A 1 124 ? -45.658 23.691 31.247 1.00 97.12 124 VAL A O 1
ATOM 1001 N N . LEU A 1 125 ? -44.840 21.667 31.772 1.00 96.69 125 LEU A N 1
ATOM 1002 C CA . LEU A 1 125 ? -45.811 21.402 32.833 1.00 96.69 125 LEU A CA 1
ATOM 1003 C C . LEU A 1 125 ? -45.689 22.413 33.983 1.00 96.69 125 LEU A C 1
ATOM 1005 O O . LEU A 1 125 ? -46.696 22.967 34.427 1.00 96.69 125 LEU A O 1
ATOM 1009 N N . VAL A 1 126 ? -44.463 22.693 34.436 1.00 97.06 126 VAL A N 1
ATOM 1010 C CA . VAL A 1 126 ? -44.200 23.679 35.498 1.00 97.06 126 VAL A CA 1
ATOM 1011 C C . VAL A 1 126 ? -44.657 25.074 35.071 1.00 97.06 126 VAL A C 1
ATOM 1013 O O . VAL A 1 126 ? -45.344 25.759 35.832 1.00 97.06 126 VAL A O 1
ATOM 1016 N N . LEU A 1 127 ? -44.344 25.481 33.837 1.00 96.75 127 LEU A N 1
ATOM 1017 C CA . LEU A 1 127 ? -44.801 26.754 33.277 1.00 96.75 127 LEU A CA 1
ATOM 1018 C C . LEU A 1 127 ? -46.329 26.824 33.201 1.00 96.75 127 LEU A C 1
ATOM 1020 O O . LEU A 1 127 ? -46.914 27.848 33.552 1.00 96.75 127 LEU A O 1
ATOM 1024 N N . PHE A 1 128 ? -46.989 25.740 32.791 1.00 96.69 128 PHE A N 1
ATOM 1025 C CA . PHE A 1 128 ? -48.445 25.684 32.712 1.00 96.69 128 PHE A CA 1
ATOM 1026 C C . PHE A 1 128 ? -49.099 25.874 34.087 1.00 96.69 128 PHE A C 1
ATOM 1028 O O . PHE A 1 128 ? -49.985 26.718 34.233 1.00 96.69 128 PHE A O 1
ATOM 1035 N N . VAL A 1 129 ? -48.620 25.170 35.118 1.00 95.50 129 VAL A N 1
ATOM 1036 C CA . VAL A 1 129 ? -49.111 25.330 36.499 1.00 95.50 129 VAL A CA 1
ATOM 1037 C C . VAL A 1 129 ? -48.872 26.754 37.011 1.00 95.50 129 VAL A C 1
ATOM 1039 O O . VAL A 1 129 ? -49.785 27.370 37.565 1.00 95.50 129 VAL A O 1
ATOM 1042 N N . ALA A 1 130 ? -47.686 27.323 36.775 1.00 94.38 130 ALA A N 1
ATOM 1043 C CA . ALA A 1 130 ? -47.374 28.697 37.167 1.00 94.38 130 ALA A CA 1
ATOM 1044 C C . ALA A 1 130 ? -48.313 29.720 36.499 1.00 94.38 130 ALA A C 1
ATOM 1046 O O . ALA A 1 130 ? -48.813 30.638 37.156 1.00 94.38 130 ALA A O 1
ATOM 1047 N N . LEU A 1 131 ? -48.613 29.540 35.209 1.00 94.31 131 LEU A N 1
ATOM 1048 C CA . LEU A 1 131 ? -49.553 30.387 34.473 1.00 94.31 131 LEU A CA 1
ATOM 1049 C C . LEU A 1 131 ? -50.991 30.250 34.988 1.00 94.31 131 LEU A C 1
ATOM 1051 O O . LEU A 1 131 ? -51.700 31.256 35.062 1.00 94.31 131 LEU A O 1
ATOM 1055 N N . LEU A 1 132 ? -51.426 29.046 35.376 1.00 93.94 132 LEU A N 1
ATOM 1056 C CA . LEU A 1 132 ? -52.745 28.835 35.981 1.00 93.94 132 LEU A CA 1
ATOM 1057 C C . LEU A 1 132 ? -52.883 29.585 37.309 1.00 93.94 132 LEU A C 1
ATOM 1059 O O . LEU A 1 132 ? -53.870 30.296 37.501 1.00 93.94 132 LEU A O 1
ATOM 1063 N N . ILE A 1 133 ? -51.879 29.492 38.187 1.00 92.06 133 ILE A N 1
ATOM 1064 C CA . ILE A 1 133 ? -51.854 30.222 39.464 1.00 92.06 133 ILE A CA 1
ATOM 1065 C C . ILE A 1 133 ? -51.887 31.733 39.209 1.00 92.06 133 ILE A C 1
ATOM 1067 O O . ILE A 1 133 ? -52.694 32.451 39.805 1.00 92.06 133 ILE A O 1
ATOM 1071 N N . LEU A 1 134 ? -51.066 32.225 38.276 1.00 90.25 134 LEU A N 1
ATOM 1072 C CA . LEU A 1 134 ? -51.036 33.640 37.913 1.00 90.25 134 LEU A CA 1
ATOM 1073 C C . LEU A 1 134 ? -52.391 34.121 37.372 1.00 90.25 134 LEU A C 1
ATOM 1075 O O . LEU A 1 134 ? -52.859 35.204 37.735 1.00 90.25 134 LEU A O 1
ATOM 1079 N N . ARG A 1 135 ? -53.037 33.324 36.513 1.00 88.25 135 ARG A N 1
ATOM 1080 C CA . ARG A 1 135 ? -54.359 33.634 35.955 1.00 88.25 135 ARG A CA 1
ATOM 1081 C C . ARG A 1 135 ? -55.427 33.653 37.044 1.00 88.25 135 ARG A C 1
ATOM 1083 O O . ARG A 1 135 ? -56.238 34.578 37.064 1.00 88.25 135 ARG A O 1
ATOM 1090 N N . HIS A 1 136 ? -55.403 32.687 37.959 1.00 84.88 136 HIS A N 1
ATOM 1091 C CA . HIS A 1 136 ? -56.326 32.628 39.089 1.00 84.88 136 HIS A CA 1
ATOM 1092 C C . HIS A 1 136 ? -56.178 33.858 39.994 1.00 84.88 136 HIS A C 1
ATOM 1094 O O . HIS A 1 136 ? -57.145 34.585 40.212 1.00 84.88 136 HIS A O 1
ATOM 1100 N N . PHE A 1 137 ? -54.949 34.191 40.398 1.00 82.44 137 PHE A N 1
ATOM 1101 C CA . PHE A 1 137 ? -54.688 35.345 41.257 1.00 82.44 137 PHE A CA 1
ATOM 1102 C C . PHE A 1 137 ? -55.049 36.684 40.594 1.00 82.44 137 PHE A C 1
ATOM 1104 O O . PHE A 1 137 ? -55.588 37.586 41.243 1.00 82.44 137 PHE A O 1
ATOM 1111 N N . ARG A 1 138 ? -54.789 36.834 39.285 1.00 81.06 138 ARG A N 1
ATOM 1112 C CA . ARG A 1 138 ? -55.224 38.018 38.523 1.00 81.06 138 ARG A CA 1
ATOM 1113 C C . ARG A 1 138 ? -56.743 38.132 38.494 1.00 81.06 138 ARG A C 1
ATOM 1115 O O . ARG A 1 138 ? -57.252 39.226 38.731 1.00 81.06 138 ARG A O 1
ATOM 1122 N N . ASN A 1 139 ? -57.453 37.036 38.231 1.00 76.69 139 ASN A N 1
ATOM 1123 C CA . ASN A 1 139 ? -58.914 37.027 38.222 1.00 76.69 139 ASN A CA 1
ATOM 1124 C C . ASN A 1 139 ? -59.477 37.415 39.594 1.00 76.69 139 ASN A C 1
ATOM 1126 O O . ASN A 1 139 ? -60.334 38.294 39.671 1.00 76.69 139 ASN A O 1
ATOM 1130 N N . ASP A 1 140 ? -58.932 36.869 40.678 1.00 76.62 140 ASP A N 1
ATOM 1131 C CA . ASP A 1 140 ? -59.357 37.212 42.034 1.00 76.62 140 ASP A CA 1
ATOM 1132 C C . ASP A 1 140 ? -59.093 38.678 42.380 1.00 76.62 140 ASP A C 1
ATOM 1134 O O . ASP A 1 140 ? -59.921 39.336 43.013 1.00 76.62 140 ASP A O 1
ATOM 1138 N N . ARG A 1 141 ? -57.953 39.230 41.949 1.00 69.38 141 ARG A N 1
ATOM 1139 C CA . ARG A 1 141 ? -57.647 40.653 42.136 1.00 69.38 141 ARG A CA 1
ATOM 1140 C C . ARG A 1 141 ? -58.637 41.540 41.380 1.00 69.38 141 ARG A C 1
ATOM 1142 O O . ARG A 1 141 ? -59.082 42.532 41.948 1.00 69.38 141 ARG A O 1
ATOM 1149 N N . GLN A 1 142 ? -59.023 41.167 40.158 1.00 68.19 142 GLN A N 1
ATOM 1150 C CA . GLN A 1 142 ? -60.043 41.886 39.384 1.00 68.19 142 GLN A CA 1
ATOM 1151 C C . GLN A 1 142 ? -61.424 41.808 40.050 1.00 68.19 142 GLN A C 1
ATOM 1153 O O . GLN A 1 142 ? -62.115 42.819 40.149 1.00 68.19 142 GLN A O 1
ATOM 1158 N N . VAL A 1 143 ? -61.821 40.637 40.563 1.00 62.97 143 VAL A N 1
ATOM 1159 C CA . VAL A 1 143 ? -63.084 40.469 41.305 1.00 62.97 143 VAL A CA 1
ATOM 1160 C C . VAL A 1 143 ? -63.075 41.291 42.593 1.00 62.97 143 VAL A C 1
ATOM 1162 O O . VAL A 1 143 ? -64.056 41.970 42.889 1.00 62.97 143 VAL A O 1
ATOM 1165 N N . ARG A 1 144 ? -61.963 41.293 43.340 1.00 61.66 144 ARG A N 1
ATOM 1166 C CA . ARG A 1 144 ? -61.813 42.137 44.531 1.00 61.66 144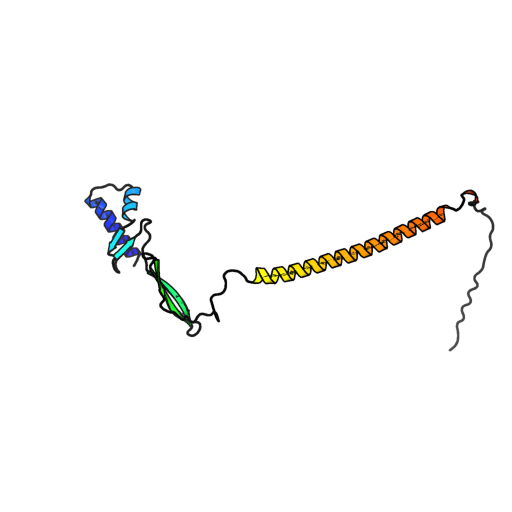 ARG A CA 1
ATOM 1167 C C . ARG A 1 144 ? -61.904 43.614 44.159 1.00 61.66 144 ARG A C 1
ATOM 1169 O O . ARG A 1 144 ? -62.723 44.303 44.746 1.00 61.66 144 ARG A O 1
ATOM 1176 N N . MET A 1 145 ? -61.169 44.090 43.153 1.00 59.94 145 MET A N 1
ATOM 1177 C CA . MET A 1 145 ? -61.238 45.488 42.693 1.00 59.94 145 MET A CA 1
ATOM 1178 C C . MET A 1 145 ? -62.656 45.907 42.264 1.00 59.94 145 MET A C 1
ATOM 1180 O O . MET A 1 145 ? -63.094 46.992 42.632 1.00 59.94 145 MET A O 1
ATOM 1184 N N . LYS A 1 146 ? -63.418 45.030 41.592 1.00 58.66 146 LYS A N 1
ATOM 1185 C CA . LYS A 1 146 ? -64.844 45.263 41.278 1.00 58.66 146 LYS A CA 1
ATOM 1186 C C . LYS A 1 146 ? -65.747 45.305 42.520 1.00 58.66 146 LYS A C 1
ATOM 1188 O O . LYS A 1 146 ? -66.757 45.998 42.516 1.00 58.66 146 LYS A O 1
ATOM 1193 N N . LYS A 1 147 ? -65.411 44.598 43.606 1.00 59.31 147 LYS A N 1
ATOM 1194 C CA . LYS A 1 147 ? -66.141 44.720 44.884 1.00 59.31 147 LYS A CA 1
ATOM 1195 C C . LYS A 1 147 ? -65.891 46.071 45.568 1.00 59.31 147 LYS A C 1
ATOM 1197 O O . LYS A 1 147 ? -66.813 46.599 46.177 1.00 59.31 147 LYS A O 1
ATOM 1202 N N . TRP A 1 148 ? -64.702 46.662 45.416 1.00 54.09 148 TRP A N 1
ATOM 1203 C CA . TRP A 1 148 ? -64.370 47.979 45.988 1.00 54.09 148 TRP A CA 1
ATOM 1204 C C . TRP A 1 148 ? -64.894 49.176 45.173 1.00 54.09 148 TRP A C 1
ATOM 1206 O O . TRP A 1 148 ? -64.920 50.284 45.698 1.00 54.09 148 TRP A O 1
ATOM 1216 N N . SER A 1 149 ? -65.364 48.988 43.933 1.00 55.88 149 SER A N 1
ATOM 1217 C CA . SER A 1 149 ? -65.926 50.082 43.117 1.00 55.88 149 SER A CA 1
ATOM 1218 C C . SER A 1 149 ? -67.373 50.461 43.464 1.00 55.88 149 SER A C 1
ATOM 1220 O O . SER A 1 149 ? -67.922 51.363 42.844 1.00 55.88 149 SER A O 1
ATOM 1222 N N . HIS A 1 150 ? -68.007 49.775 44.420 1.00 54.06 150 HIS A N 1
ATOM 1223 C CA . HIS A 1 150 ? -69.399 50.022 44.820 1.00 54.06 150 HIS A CA 1
ATOM 1224 C C . HIS A 1 150 ? -69.536 50.947 46.037 1.00 54.06 150 HIS A C 1
ATOM 1226 O O . HIS A 1 150 ? -70.627 51.052 46.591 1.00 54.06 150 HIS A O 1
ATOM 1232 N N . ILE A 1 151 ? -68.465 51.616 46.480 1.00 57.69 151 ILE A N 1
ATOM 1233 C CA . ILE A 1 151 ? -68.604 52.697 47.464 1.00 57.69 151 ILE A CA 1
ATOM 1234 C C . ILE A 1 151 ? -69.264 53.874 46.728 1.00 57.69 151 ILE A C 1
ATOM 1236 O O . ILE A 1 151 ? -68.642 54.417 45.813 1.00 57.69 151 ILE A O 1
ATOM 1240 N N . PRO A 1 152 ? -70.507 54.266 47.070 1.00 53.69 152 PRO A N 1
ATOM 1241 C CA . PRO A 1 152 ? -71.156 55.400 46.430 1.00 53.69 152 PRO A CA 1
ATOM 1242 C C . PRO A 1 152 ? -70.308 56.644 46.688 1.00 53.69 152 PRO A C 1
ATOM 1244 O O . PRO A 1 152 ? -69.961 56.926 47.838 1.00 53.69 152 PRO A O 1
ATOM 1247 N N . SER A 1 153 ? -69.987 57.397 45.634 1.00 56.31 153 SER A N 1
ATOM 1248 C CA . SER A 1 153 ? -69.179 58.622 45.741 1.00 56.31 153 SER A CA 1
ATOM 1249 C C . SER A 1 153 ? -69.808 59.672 46.675 1.00 56.31 153 SER A C 1
ATOM 1251 O O . SER A 1 153 ? -69.121 60.582 47.124 1.00 56.31 153 SER A O 1
ATOM 1253 N N . GLU A 1 154 ? -71.089 59.511 47.018 1.00 57.56 154 GLU A N 1
ATOM 1254 C CA . GLU A 1 154 ? -71.859 60.339 47.953 1.00 57.56 154 GLU A CA 1
ATOM 1255 C C . GLU A 1 154 ? -71.472 60.159 49.435 1.00 57.56 154 GLU A C 1
ATOM 1257 O O . GLU A 1 154 ? -71.857 60.977 50.264 1.00 57.56 154 GLU A O 1
ATOM 1262 N N . LYS A 1 155 ? -70.695 59.124 49.802 1.00 54.94 155 LYS A N 1
ATOM 1263 C CA . LYS A 1 155 ? -70.228 58.893 51.190 1.00 54.94 155 LYS A CA 1
ATOM 1264 C C . LYS A 1 155 ? -68.792 59.349 51.463 1.00 54.94 155 LYS A C 1
ATOM 1266 O O . LYS A 1 155 ? -68.283 59.136 52.563 1.00 54.94 155 LYS A O 1
ATOM 1271 N N . ILE A 1 156 ? -68.141 59.983 50.489 1.00 55.34 156 ILE A N 1
ATOM 1272 C CA . ILE A 1 156 ? -66.812 60.580 50.656 1.00 55.34 156 ILE A CA 1
ATOM 1273 C C . ILE A 1 156 ? -67.010 62.021 51.141 1.00 55.34 156 ILE A C 1
ATOM 1275 O O . ILE A 1 156 ? -66.899 62.977 50.380 1.00 55.34 156 ILE A O 1
ATOM 1279 N N . VAL A 1 157 ? -67.365 62.174 52.418 1.00 53.38 157 VAL A N 1
ATOM 1280 C CA . VAL A 1 157 ? -67.368 63.485 53.081 1.00 53.38 157 VAL A CA 1
ATOM 1281 C C . VAL A 1 157 ? -65.906 63.870 53.350 1.00 53.38 157 VAL A C 1
ATOM 1283 O O . VAL A 1 157 ? -65.172 63.058 53.923 1.00 53.38 157 VAL A O 1
ATOM 1286 N N . PRO A 1 158 ? -65.432 65.057 52.933 1.00 54.81 158 PRO A N 1
ATOM 1287 C CA . PRO A 1 158 ? -64.078 65.493 53.245 1.00 54.81 158 PRO A CA 1
ATOM 1288 C C . PRO A 1 158 ? -63.938 65.697 54.760 1.00 54.81 158 PRO A C 1
ATOM 1290 O O . PRO A 1 158 ? -64.725 66.415 55.369 1.00 54.81 158 PRO A O 1
ATOM 1293 N N . LEU A 1 159 ? -62.940 65.040 55.362 1.00 48.59 159 LEU A N 1
ATOM 1294 C CA . LEU A 1 159 ? -62.614 65.135 56.788 1.00 48.59 159 LEU A CA 1
ATOM 1295 C C . LEU A 1 159 ? -62.391 66.598 57.203 1.00 48.59 159 LEU A C 1
ATOM 1297 O O . LEU A 1 159 ? -61.410 67.225 56.788 1.00 48.59 159 LEU A O 1
ATOM 1301 N N . GLU A 1 160 ? -63.279 67.115 58.054 1.00 48.25 160 GLU A N 1
ATOM 1302 C CA . GLU A 1 160 ? -63.062 68.350 58.801 1.00 48.25 160 GLU A CA 1
ATOM 1303 C C . GLU A 1 160 ? -61.766 68.225 59.617 1.00 48.25 160 GLU A C 1
ATOM 1305 O O . GLU A 1 160 ? -61.579 67.312 60.424 1.00 48.25 160 GLU A O 1
ATOM 1310 N N . ARG A 1 161 ? -60.825 69.141 59.369 1.00 50.53 161 ARG A N 1
ATOM 1311 C CA . ARG A 1 161 ? -59.660 69.343 60.232 1.00 50.53 161 ARG A CA 1
ATOM 1312 C C . ARG A 1 161 ? -60.127 70.133 61.440 1.00 50.53 161 ARG A C 1
ATOM 1314 O O . ARG A 1 161 ? -60.544 71.267 61.239 1.00 50.53 161 ARG A O 1
ATOM 1321 N N . THR A 1 162 ? -59.997 69.549 62.628 1.00 40.34 162 THR A N 1
ATOM 1322 C CA . THR A 1 162 ? -59.896 70.113 63.997 1.00 40.34 162 THR A CA 1
ATOM 1323 C C . THR A 1 162 ? -60.541 69.034 64.872 1.00 40.34 162 THR A C 1
ATOM 1325 O O . THR A 1 162 ? -61.690 68.696 64.668 1.00 40.34 162 THR A O 1
ATOM 1328 N N . GLU A 1 163 ? -59.832 68.293 65.717 1.00 45.94 163 GLU A N 1
ATOM 1329 C CA . GLU A 1 163 ? -59.455 68.762 67.044 1.00 45.94 163 GLU A CA 1
ATOM 1330 C C . GLU A 1 163 ? -58.546 67.716 67.716 1.00 45.94 163 GLU A C 1
ATOM 1332 O O . GLU A 1 163 ? -58.675 66.507 67.524 1.00 45.94 163 GLU A O 1
ATOM 1337 N N . LYS A 1 164 ? -57.581 68.215 68.482 1.00 44.69 164 LYS A N 1
ATOM 1338 C CA . LYS A 1 164 ? -56.595 67.463 69.258 1.00 44.69 164 LYS A CA 1
ATOM 1339 C C . LYS A 1 164 ? -57.278 66.487 70.220 1.00 44.69 164 LYS A C 1
ATOM 1341 O O . LYS A 1 164 ? -58.100 66.923 71.011 1.00 44.69 164 LYS A O 1
ATOM 1346 N N . ASN A 1 165 ? -56.814 65.240 70.285 1.00 42.94 165 ASN A N 1
ATOM 1347 C CA . ASN A 1 165 ? -56.828 64.495 71.543 1.00 42.94 165 ASN A CA 1
ATOM 1348 C C . ASN A 1 165 ? -55.554 63.661 71.688 1.00 42.94 165 ASN A C 1
ATOM 1350 O O . ASN A 1 165 ? -55.295 62.705 70.960 1.00 42.94 165 ASN A O 1
ATOM 1354 N N . GLN A 1 166 ? -54.733 64.124 72.626 1.00 42.53 166 GLN A N 1
ATOM 1355 C CA . GLN A 1 166 ? -53.526 63.498 73.136 1.00 42.53 166 GLN A CA 1
ATOM 1356 C C . GLN A 1 166 ? -53.880 62.156 73.780 1.00 42.53 166 GLN A C 1
ATOM 1358 O O . GLN A 1 166 ? -54.771 62.098 74.625 1.00 42.53 166 GLN A O 1
ATOM 1363 N N . ILE A 1 167 ? -53.137 61.099 73.458 1.00 49.59 167 ILE A N 1
ATOM 1364 C CA . ILE A 1 167 ? -53.156 59.870 74.254 1.00 49.59 167 ILE A CA 1
ATOM 1365 C C . ILE A 1 167 ? -51.708 59.551 74.627 1.00 49.59 167 ILE A C 1
ATOM 1367 O O . ILE A 1 167 ? -50.907 59.113 73.805 1.00 49.59 167 ILE A O 1
ATOM 1371 N N . ASN A 1 168 ? -51.374 59.879 75.876 1.00 43.31 168 ASN A N 1
ATOM 1372 C CA . ASN A 1 168 ? -50.086 59.651 76.523 1.00 43.31 168 ASN A CA 1
ATOM 1373 C C . ASN A 1 168 ? -49.839 58.146 76.722 1.00 43.31 168 ASN A C 1
ATOM 1375 O O . ASN A 1 168 ? -50.621 57.477 77.395 1.00 43.31 168 ASN A O 1
ATOM 1379 N N . LEU A 1 169 ? -48.715 57.631 76.220 1.00 48.19 169 LEU A N 1
ATOM 1380 C CA . LEU A 1 169 ? -48.197 56.300 76.553 1.00 48.19 169 LEU A CA 1
ATOM 1381 C C . LEU A 1 169 ? -47.180 56.426 77.696 1.00 48.19 169 LEU A C 1
ATOM 1383 O O . LEU A 1 169 ? -46.074 56.929 77.512 1.00 48.19 169 LEU A O 1
ATOM 1387 N N . LYS A 1 170 ? -47.572 55.985 78.896 1.00 40.84 170 LYS A N 1
ATOM 1388 C CA . LYS A 1 170 ? -46.709 55.901 80.082 1.00 40.84 170 LYS A CA 1
ATOM 1389 C C . LYS A 1 170 ? -45.935 54.580 80.017 1.00 40.84 170 LYS A C 1
ATOM 1391 O O . LYS A 1 170 ? -46.528 53.518 80.174 1.00 40.84 170 LYS A O 1
ATOM 1396 N N . VAL A 1 171 ? -44.629 54.645 79.769 1.00 52.00 171 VAL A N 1
ATOM 1397 C CA . VAL A 1 171 ? -43.725 53.486 79.828 1.00 52.00 171 VAL A CA 1
ATOM 1398 C C . VAL A 1 171 ? -43.024 53.502 81.184 1.00 52.00 171 VAL A C 1
ATOM 1400 O O . VAL A 1 171 ? -42.376 54.484 81.537 1.00 52.00 171 VAL A O 1
ATOM 1403 N N . SER A 1 172 ? -43.167 52.426 81.956 1.00 36.28 172 SER A N 1
ATOM 1404 C CA . SER A 1 172 ? -42.422 52.194 83.197 1.00 36.28 172 SER A CA 1
ATOM 1405 C C . SER A 1 172 ? -41.392 51.085 82.961 1.00 36.28 172 SER A C 1
ATOM 1407 O O . SER A 1 172 ? -41.801 49.964 82.668 1.00 36.28 172 SER A O 1
ATOM 1409 N N . PRO A 1 173 ? -40.082 51.351 83.096 1.00 54.59 173 PRO A N 1
ATOM 1410 C CA . PRO A 1 173 ? -39.062 50.314 83.194 1.00 54.59 173 PRO A CA 1
ATOM 1411 C C . PRO A 1 173 ? -38.777 49.976 84.667 1.00 54.59 173 PRO A C 1
ATOM 1413 O O . PRO A 1 173 ? -38.445 50.859 85.456 1.00 54.59 173 PRO A O 1
ATOM 1416 N N . GLN A 1 174 ? -38.883 48.697 85.033 1.00 46.84 174 GLN A N 1
ATOM 1417 C CA . GLN A 1 174 ? -38.301 48.137 86.259 1.00 46.84 174 GLN A CA 1
ATOM 1418 C C . GLN A 1 174 ? -36.863 47.674 85.982 1.00 46.84 174 GLN A C 1
ATOM 1420 O O . GLN A 1 174 ? -36.656 46.909 85.038 1.00 46.84 174 GLN A O 1
ATOM 1425 N N . PRO A 1 175 ? -35.892 48.039 86.834 1.00 46.69 175 PRO A N 1
ATOM 1426 C CA . PRO A 1 175 ? -34.707 47.223 87.054 1.00 46.69 175 PRO A CA 1
ATOM 1427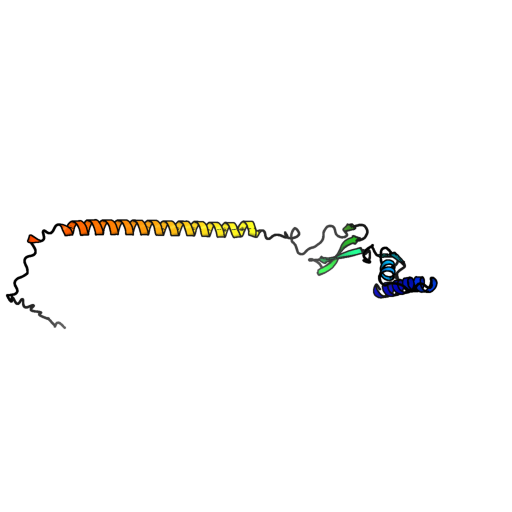 C C . PRO A 1 175 ? -34.571 46.831 88.533 1.00 46.69 175 PRO A C 1
ATOM 1429 O O . PRO A 1 175 ? -34.782 47.652 89.425 1.00 46.69 175 PRO A O 1
ATOM 1432 N N . GLY A 1 176 ? -34.148 45.590 88.779 1.00 36.19 176 GLY A N 1
ATOM 1433 C CA . GLY A 1 176 ? -33.506 45.203 90.036 1.00 36.19 176 GLY A CA 1
ATOM 1434 C C . GLY A 1 176 ? -34.011 43.898 90.643 1.00 36.19 176 GLY A C 1
ATOM 1435 O O . GLY A 1 176 ? -35.100 43.860 91.205 1.00 36.19 176 GLY A O 1
ATOM 1436 N N . LEU A 1 177 ? -33.167 42.864 90.598 1.00 44.22 177 LEU A N 1
ATOM 1437 C CA . LEU A 1 177 ? -32.967 41.930 91.708 1.00 44.22 177 LEU A CA 1
ATOM 1438 C C . LEU A 1 177 ? -31.640 41.184 91.492 1.00 44.22 177 LEU A C 1
ATOM 1440 O O . LEU A 1 177 ? -31.459 40.578 90.436 1.00 44.22 177 LEU A O 1
ATOM 1444 N N . GLY A 1 178 ? -30.754 41.229 92.492 1.00 38.00 178 GLY A N 1
ATOM 1445 C CA . GLY A 1 178 ? -29.505 40.460 92.554 1.00 38.00 178 GLY A CA 1
ATOM 1446 C C . GLY A 1 178 ? -28.277 41.313 92.788 1.00 38.00 178 GLY A C 1
ATOM 1447 O O . GLY A 1 178 ? -27.676 41.723 91.775 1.00 38.00 178 GLY A O 1
#

InterPro domains:
  IPR001170 Adenylyl cyclase class-4/guanylyl cyclase [PR00255] (3-21)
  IPR001170 Adenylyl cyclase class-4/guanylyl cyclase [PR00255] (40-57)
  IPR001170 Adenylyl cyclase class-4/guanylyl cyclase [PR00255] (114-136)
  IPR028082 Periplasmic binding protein-like I [SSF53822] (3-102)

Organism: Callorhinchus milii (NCBI:txid7868)

pLDDT: mean 81.25, std 17.93, range [36.19, 97.19]

Sequence (178 aa):
MGYSDAVLLFGQVLGQFLEKHLVPTRSDFIKHFRNVTFMGSLGPIHLDEYGDRDINLTVFYTSSRTLEYKVLLYFNTKTNITNIIDSNPEFVWKQSLPHDVPEVFNKGILSQMVAVIVLTVTVVLVLFVALLILRHFRNDRQVRMKKWSHIPSEKIVPLERTEKNQINLKVSPQPGLG

Foldseek 3Di:
DVVQQVVVLLVVLVVVCVVVVHDDDPVRSVQSLEQDWDADPVGIWGAHRVNDTFDKDWDWDQAPVPRDIDTQWIATPVVRDIGGPDPPGRDPDPPDDDDPDPPCVPPVCVVVVVVVVVVVVVVVVVVVVVVVVVVVVVVVVVVVVVVVVPPPPVPCDPDDDDDDDDDDDDDDDDDDDD

Secondary structure (DSSP, 8-state):
-HHHHHHHHHHHHHHHHHHTT----HHHHHHTTSSEEEEETTEEEEE-TTSPBP-EEEEEEE-TTT--EEEEEEEETTTTEEEES-SS---SSSSSPPPSS-THHHHHHHHHHHHHHHHHHHHHHHHHHHHHHHHHHHHHHHHHHHHHTTS-GGG-----------------------